Protein AF-A0A7S3YGL9-F1 (afdb_monomer)

Radius of gyration: 20.42 Å; Cα contacts (8 Å, |Δi|>4): 121; chains: 1; bounding box: 33×47×58 Å

Organism: NCBI:txid91324

Foldseek 3Di:
DDKDAQQPDDPVQWDWFADQVVLWIWIAGPVRPDIDTHHDVLCVVLVHGDDRDCVQWDWDDDPRMIDIGGNDDPSSVVVVVVVVVVVVVVVVVVVVVVVVVVVVD

InterPro domains:
  IPR026224 Protein DPCD [PF14913] (2-89)
  IPR026224 Protein DPCD [PR02065] (4-19)
  IPR026224 Protein DPCD [PR02065] (25-43)
  IPR026224 Protein DPCD [PTHR31921] (1-97)

Secondary structure (DSSP, 8-state):
-EEE----S-GGGEEEEEETTTTEEEEEETTSS-EEEEE-HHHHHTTPPPPS-GGGEEEEEETTEEEEEE---HHHHHHHHHHHHHHHHHHHHHHHHHHHHTT--

Nearest PDB structures (foldseek):
  6avt-assembly2_D  TM=2.797E-01  e=2.523E+00  Human immunodeficiency virus type 1 BH10
  7lqu-assembly1_B  TM=2.584E-01  e=1.973E+00  Human immunodeficiency virus 1
  1rt3-assembly1_A  TM=3.926E-01  e=6.740E+00  Human immunodeficiency virus 1
  1hmv-assembly1_A  TM=3.014E-01  e=7.167E+00  Human immunodeficiency virus 1
  1hvu-assembly1_A  TM=3.014E-01  e=7.167E+00  Human immunodeficiency virus 1

pLDDT: mean 90.24, std 9.73, range [45.19, 96.5]

Mean predicted aligned error: 6.05 Å

Solvent-accessible surface area (backbone atoms only — not comparable to full-atom values): 6272 Å² total; per-residue (Å²): 120,48,79,44,70,86,43,83,69,63,69,86,43,58,44,80,46,61,40,60,90,78,47,26,41,37,40,35,33,77,86,66,83,45,76,48,80,42,76,56,66,67,40,58,74,73,71,47,79,62,70,72,60,62,85,42,52,49,73,50,67,56,94,37,27,41,38,40,41,70,68,77,55,70,66,55,53,50,52,54,51,51,54,50,53,51,52,52,53,54,54,52,48,53,52,52,56,56,52,58,66,67,71,79,116

Sequence (105 aa):
MWRIRNIPYERSVYRLTIDSDRQQIVLRTTNKKYFKRISIPQLQAVGEKLSADPSLLTYTHDNNTLIIQYKKSSKVIQVEAEYAKKRARDAEKEKRDGKSLGAFM

Structure (mmCIF, N/CA/C/O backbone):
data_AF-A0A7S3YGL9-F1
#
_entry.id   AF-A0A7S3YGL9-F1
#
loop_
_atom_site.group_PDB
_atom_site.id
_atom_site.type_symbol
_atom_site.label_atom_id
_atom_site.label_alt_id
_atom_site.label_comp_id
_atom_site.label_asym_id
_atom_site.label_entity_id
_atom_site.label_seq_id
_atom_site.pdbx_PDB_ins_code
_atom_site.Cartn_x
_atom_site.Cartn_y
_atom_site.Cartn_z
_atom_site.occupancy
_atom_site.B_iso_or_equiv
_atom_site.auth_seq_id
_atom_site.auth_comp_id
_atom_site.auth_asym_id
_atom_site.auth_atom_id
_atom_site.pdbx_PDB_model_num
ATOM 1 N N . MET A 1 1 ? -1.378 5.240 0.930 1.00 88.94 1 MET A N 1
ATOM 2 C CA . MET A 1 1 ? -0.514 5.399 -0.259 1.00 88.94 1 MET A CA 1
ATOM 3 C C . MET A 1 1 ? 0.918 5.127 0.147 1.00 88.94 1 MET A C 1
ATOM 5 O O . MET A 1 1 ? 1.276 5.459 1.271 1.00 88.94 1 MET A O 1
ATOM 9 N N . TRP A 1 2 ? 1.723 4.579 -0.754 1.00 94.88 2 TRP A N 1
ATOM 10 C CA . TRP A 1 2 ? 3.162 4.424 -0.559 1.00 94.88 2 TRP A CA 1
ATOM 11 C C . TRP A 1 2 ? 3.894 5.246 -1.608 1.00 94.88 2 TRP A C 1
ATOM 13 O O . TRP A 1 2 ? 3.519 5.237 -2.778 1.00 94.88 2 TRP A O 1
ATOM 23 N N . ARG A 1 3 ? 4.919 5.981 -1.178 1.00 95.44 3 ARG A N 1
ATOM 24 C CA . ARG A 1 3 ? 5.767 6.792 -2.052 1.00 95.44 3 ARG A CA 1
ATOM 25 C C . ARG A 1 3 ? 7.168 6.224 -1.999 1.00 95.44 3 ARG A C 1
ATOM 27 O O . ARG A 1 3 ? 7.762 6.179 -0.925 1.00 95.44 3 ARG A O 1
ATOM 34 N N . ILE A 1 4 ? 7.686 5.813 -3.144 1.00 94.62 4 ILE A N 1
ATOM 35 C CA . ILE A 1 4 ? 9.035 5.281 -3.255 1.00 94.62 4 ILE A CA 1
ATOM 36 C C . ILE A 1 4 ? 9.835 6.230 -4.136 1.00 94.62 4 ILE A C 1
ATOM 38 O O . ILE A 1 4 ? 9.482 6.457 -5.289 1.00 94.62 4 ILE A O 1
ATOM 42 N N . ARG A 1 5 ? 10.864 6.842 -3.552 1.00 94.44 5 ARG A N 1
ATOM 43 C CA . ARG A 1 5 ? 11.695 7.867 -4.196 1.00 94.44 5 ARG A CA 1
ATOM 44 C C . ARG A 1 5 ? 12.959 7.248 -4.784 1.00 94.44 5 ARG A C 1
ATOM 46 O O . ARG A 1 5 ? 13.288 6.105 -4.469 1.00 94.44 5 ARG A O 1
ATOM 53 N N . ASN A 1 6 ? 13.670 8.040 -5.582 1.00 92.44 6 ASN A N 1
ATOM 54 C CA . ASN A 1 6 ? 14.924 7.672 -6.237 1.00 92.44 6 ASN A CA 1
ATOM 55 C C . ASN A 1 6 ? 14.774 6.426 -7.112 1.00 92.44 6 ASN A C 1
ATOM 57 O O . ASN A 1 6 ? 15.643 5.556 -7.107 1.00 92.44 6 ASN A O 1
ATOM 61 N N . ILE A 1 7 ? 13.663 6.331 -7.850 1.00 89.88 7 ILE A N 1
ATOM 62 C CA . ILE A 1 7 ? 13.486 5.264 -8.828 1.00 89.88 7 ILE A CA 1
ATOM 63 C C . ILE A 1 7 ? 13.534 5.847 -10.246 1.00 89.88 7 ILE A C 1
ATOM 65 O O . ILE A 1 7 ? 12.529 6.390 -10.710 1.00 89.88 7 ILE A O 1
ATOM 69 N N . PRO A 1 8 ? 14.701 5.760 -10.917 1.00 90.62 8 PRO A N 1
ATOM 70 C CA . PRO A 1 8 ? 14.967 6.460 -12.172 1.00 90.62 8 PRO A CA 1
ATOM 71 C C . PRO A 1 8 ? 14.487 5.699 -13.412 1.00 90.62 8 PRO A C 1
ATOM 73 O O . PRO A 1 8 ? 14.676 6.171 -14.526 1.00 90.62 8 PRO A O 1
ATOM 76 N N . TYR A 1 9 ? 13.934 4.494 -13.254 1.00 90.69 9 TYR A N 1
ATOM 77 C CA . TYR A 1 9 ? 13.528 3.688 -14.401 1.00 90.69 9 TYR A CA 1
ATOM 78 C C . TYR A 1 9 ? 12.173 4.136 -14.943 1.00 90.69 9 TYR A C 1
ATOM 80 O O . TYR A 1 9 ? 11.315 4.583 -14.185 1.00 90.69 9 TYR A O 1
ATOM 88 N N . GLU A 1 10 ? 11.971 3.941 -16.241 1.00 90.38 10 GLU A N 1
ATOM 89 C CA . GLU A 1 10 ? 10.718 4.249 -16.926 1.00 90.38 10 GLU A CA 1
ATOM 90 C C . GLU A 1 10 ? 9.503 3.537 -16.322 1.00 90.38 10 GLU A C 1
ATOM 92 O O . GLU A 1 10 ? 9.582 2.403 -15.840 1.00 90.38 10 GLU A O 1
ATOM 97 N N . ARG A 1 11 ? 8.327 4.163 -16.429 1.00 90.69 11 ARG A N 1
ATOM 98 C CA . ARG A 1 11 ? 7.067 3.609 -15.903 1.00 90.69 11 ARG A CA 1
ATOM 99 C C . ARG A 1 11 ? 6.783 2.182 -16.399 1.00 90.69 11 ARG A C 1
ATOM 101 O O . ARG A 1 11 ? 6.233 1.367 -15.653 1.00 90.69 11 ARG A O 1
ATOM 108 N N . SER A 1 12 ? 7.130 1.898 -17.653 1.00 92.19 12 SER A N 1
ATOM 109 C CA . SER A 1 12 ? 6.845 0.636 -18.347 1.00 92.19 12 SER A CA 1
ATOM 110 C C . SER A 1 12 ? 7.606 -0.564 -17.782 1.00 92.19 12 SER A C 1
ATOM 112 O O . SER A 1 12 ? 7.175 -1.701 -17.975 1.00 92.19 12 SER A O 1
ATOM 114 N N . VAL A 1 13 ? 8.713 -0.346 -17.061 1.00 94.38 13 VAL A N 1
ATOM 115 C CA . VAL A 1 13 ? 9.501 -1.454 -16.507 1.00 94.38 13 VAL A CA 1
ATOM 116 C C . VAL A 1 13 ? 8.975 -1.954 -15.166 1.00 94.38 13 VAL A C 1
ATOM 118 O O . VAL A 1 13 ? 9.362 -3.045 -14.741 1.00 94.38 13 VA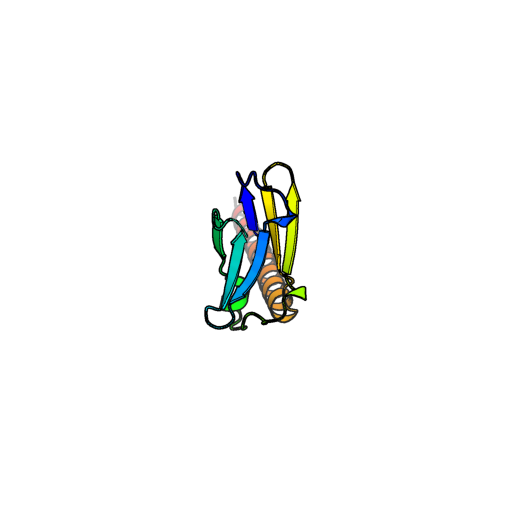L A O 1
ATOM 121 N N . TYR A 1 14 ? 8.119 -1.187 -14.483 1.00 94.12 14 TYR A N 1
ATOM 122 C CA . TYR A 1 14 ? 7.554 -1.588 -13.197 1.00 94.12 14 TYR A CA 1
ATOM 123 C C . TYR A 1 14 ? 6.411 -2.570 -13.377 1.00 94.12 14 TYR A C 1
ATOM 125 O O . TYR A 1 14 ? 5.522 -2.396 -14.207 1.00 94.12 14 TYR A O 1
ATOM 133 N N . ARG A 1 15 ? 6.398 -3.576 -12.509 1.00 94.69 15 ARG A N 1
ATOM 134 C CA . ARG A 1 15 ? 5.308 -4.527 -12.379 1.00 94.69 15 ARG A CA 1
ATOM 135 C C . ARG A 1 15 ? 4.866 -4.571 -10.927 1.00 94.69 15 ARG A C 1
ATOM 137 O O . ARG A 1 15 ? 5.676 -4.846 -10.039 1.00 94.69 15 ARG A O 1
ATOM 144 N N . LEU A 1 16 ? 3.587 -4.291 -10.710 1.00 94.62 16 LEU A N 1
ATOM 145 C CA . LEU A 1 16 ? 2.920 -4.471 -9.429 1.00 94.62 16 LEU A CA 1
ATOM 146 C C . LEU A 1 16 ? 2.094 -5.751 -9.481 1.00 94.62 16 LEU A C 1
ATOM 148 O O . LEU A 1 16 ? 1.386 -6.005 -10.451 1.00 94.62 16 LEU A O 1
ATOM 152 N N . THR A 1 17 ? 2.195 -6.546 -8.427 1.00 94.38 17 THR A N 1
ATOM 153 C CA . THR A 1 17 ? 1.437 -7.787 -8.247 1.00 94.38 17 THR A CA 1
ATOM 154 C C . THR A 1 17 ? 1.040 -7.937 -6.787 1.00 94.38 17 THR A C 1
ATOM 156 O O . THR A 1 17 ? 1.668 -7.337 -5.913 1.00 94.38 17 THR A O 1
ATOM 159 N N . ILE A 1 18 ? 0.029 -8.757 -6.521 1.00 94.06 18 ILE A N 1
ATOM 160 C CA . ILE A 1 18 ? -0.386 -9.116 -5.167 1.00 94.06 18 ILE A CA 1
ATOM 161 C C . ILE A 1 18 ? 0.100 -10.533 -4.873 1.00 94.06 18 ILE A C 1
ATOM 163 O O . ILE A 1 18 ? -0.132 -11.447 -5.657 1.00 94.06 18 ILE A O 1
ATOM 167 N N . ASP A 1 19 ? 0.790 -10.695 -3.750 1.00 94.25 19 ASP A N 1
ATOM 168 C CA . ASP A 1 19 ? 1.164 -11.988 -3.187 1.00 94.25 19 ASP A CA 1
ATOM 169 C C . ASP A 1 19 ? 0.139 -12.327 -2.099 1.00 94.25 19 ASP A C 1
ATOM 171 O O . ASP A 1 19 ? 0.195 -11.806 -0.979 1.00 94.25 19 ASP A O 1
ATOM 175 N N . SER A 1 20 ? -0.857 -13.136 -2.469 1.00 89.44 20 SER A N 1
ATOM 176 C CA . SER A 1 20 ? -1.956 -13.529 -1.584 1.00 89.44 20 SER A CA 1
ATOM 177 C C . SER A 1 20 ? -1.509 -14.474 -0.472 1.00 89.44 20 SER A C 1
ATOM 179 O O . SER A 1 20 ? -2.130 -14.478 0.585 1.00 89.44 20 SER A O 1
ATOM 181 N N . ASP A 1 21 ? -0.416 -15.213 -0.638 1.00 91.31 21 ASP A N 1
ATOM 182 C CA . ASP A 1 21 ? 0.082 -16.100 0.418 1.00 91.31 21 ASP A CA 1
ATOM 183 C C . ASP A 1 21 ? 0.728 -15.282 1.535 1.00 91.31 21 ASP A C 1
ATOM 185 O O . ASP A 1 21 ? 0.472 -15.488 2.721 1.00 91.31 21 ASP A O 1
ATOM 189 N N . ARG A 1 22 ? 1.537 -14.287 1.153 1.00 92.88 22 ARG A N 1
ATOM 190 C CA . ARG A 1 22 ? 2.235 -13.403 2.099 1.00 92.88 22 ARG A CA 1
ATOM 191 C C . ARG A 1 22 ? 1.443 -12.162 2.484 1.00 92.88 22 ARG A C 1
ATOM 193 O O . ARG A 1 22 ? 1.912 -11.401 3.329 1.00 92.88 22 ARG A O 1
ATOM 200 N N . GLN A 1 23 ? 0.272 -11.952 1.882 1.00 93.81 23 GLN A N 1
ATOM 201 C CA . GLN A 1 23 ? -0.610 -10.808 2.132 1.00 93.81 23 GLN A CA 1
ATOM 202 C C . GLN A 1 23 ? 0.106 -9.464 1.901 1.00 93.81 23 GLN A C 1
ATOM 204 O O . GLN A 1 23 ? 0.025 -8.532 2.706 1.00 93.81 23 GLN A O 1
ATOM 209 N N . GLN A 1 24 ? 0.861 -9.379 0.802 1.00 95.62 24 GLN A N 1
ATOM 210 C CA . GLN A 1 24 ? 1.729 -8.244 0.483 1.00 95.62 24 GLN A CA 1
ATOM 211 C C . GLN A 1 24 ? 1.595 -7.811 -0.975 1.00 95.62 24 GLN A C 1
ATOM 213 O O . GLN A 1 24 ? 1.381 -8.617 -1.876 1.00 95.62 24 GLN A O 1
ATOM 218 N N . ILE A 1 25 ? 1.805 -6.520 -1.218 1.00 95.88 25 ILE A N 1
ATOM 219 C CA . ILE A 1 25 ? 2.015 -5.999 -2.568 1.00 95.88 25 ILE A CA 1
ATOM 220 C C . ILE A 1 25 ? 3.486 -6.213 -2.921 1.00 95.88 25 ILE A C 1
ATOM 222 O O . ILE A 1 25 ? 4.385 -5.888 -2.138 1.00 95.88 25 ILE A O 1
ATOM 226 N N . VAL A 1 26 ? 3.733 -6.728 -4.118 1.00 96.31 26 VAL A N 1
ATOM 22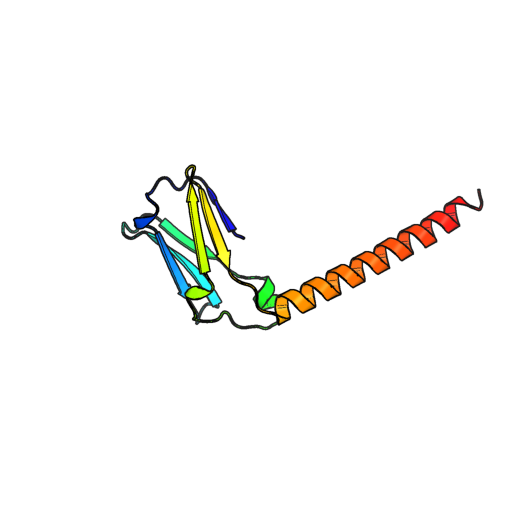7 C CA . VAL A 1 26 ? 5.069 -6.9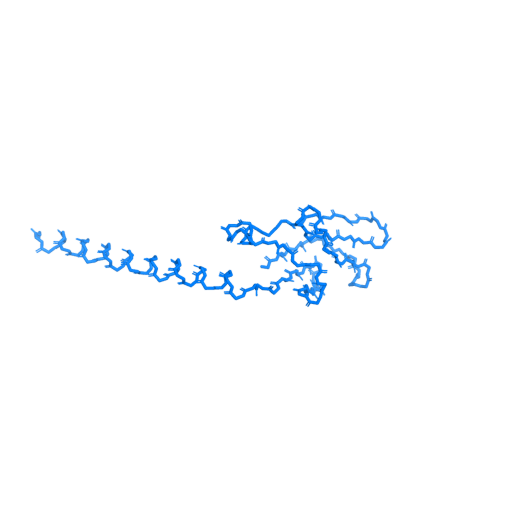44 -4.666 1.00 96.31 26 VAL A CA 1
ATOM 228 C C . VAL A 1 26 ? 5.292 -5.971 -5.813 1.00 96.31 26 VAL A C 1
ATOM 230 O O . VAL A 1 26 ? 4.593 -6.009 -6.824 1.00 96.31 26 VAL A O 1
ATOM 233 N N . LEU A 1 27 ? 6.300 -5.122 -5.654 1.00 95.94 27 LEU A N 1
ATOM 234 C CA . LEU A 1 27 ? 6.837 -4.264 -6.697 1.00 95.94 27 LEU A CA 1
ATOM 235 C C . LEU A 1 27 ? 8.131 -4.880 -7.222 1.00 95.94 27 LEU A C 1
ATOM 237 O O . LEU A 1 27 ? 9.052 -5.148 -6.450 1.00 95.94 27 LEU A O 1
ATOM 241 N N . ARG A 1 28 ? 8.225 -5.050 -8.538 1.00 96.06 28 ARG A N 1
ATOM 242 C CA . ARG A 1 28 ? 9.441 -5.516 -9.211 1.00 96.06 28 ARG A CA 1
ATOM 243 C C . ARG A 1 28 ? 9.661 -4.787 -10.529 1.00 96.06 28 ARG A C 1
ATOM 245 O O . ARG A 1 28 ? 8.7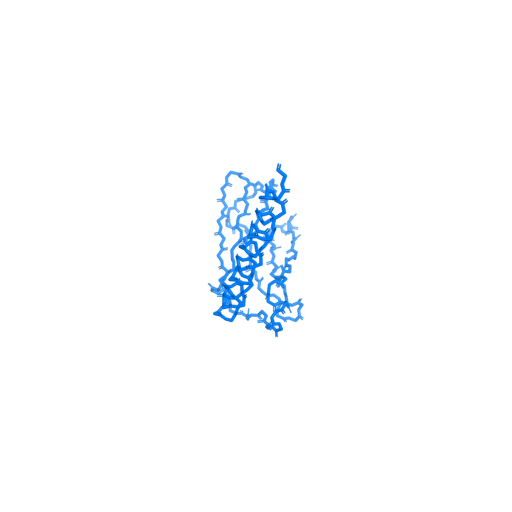11 -4.257 -11.097 1.00 96.06 28 ARG A O 1
ATOM 252 N N . THR A 1 29 ? 10.883 -4.814 -11.046 1.00 96.00 29 THR A N 1
ATOM 253 C CA . THR A 1 29 ? 11.183 -4.353 -12.410 1.00 96.00 29 THR A CA 1
ATOM 254 C C . THR A 1 29 ? 11.480 -5.511 -13.361 1.00 96.00 29 THR A C 1
ATOM 256 O O . THR A 1 29 ? 11.952 -6.572 -12.947 1.00 96.00 29 THR A O 1
ATOM 259 N N . THR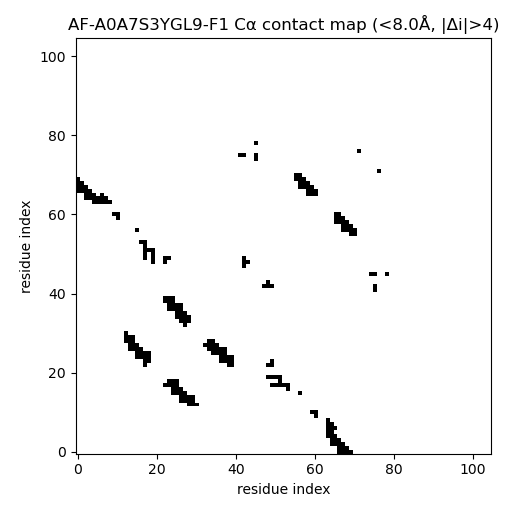 A 1 30 ? 11.225 -5.322 -14.657 1.00 95.06 30 THR A N 1
ATOM 260 C CA . THR A 1 30 ? 11.543 -6.309 -15.710 1.00 95.06 30 THR A CA 1
ATOM 261 C C . THR A 1 30 ? 13.044 -6.570 -15.833 1.00 95.06 30 THR A C 1
ATOM 263 O O . THR A 1 30 ? 13.460 -7.715 -15.983 1.00 95.06 30 THR A O 1
ATOM 266 N N . ASN A 1 31 ? 13.865 -5.532 -15.659 1.00 93.06 31 ASN A N 1
ATOM 267 C CA . ASN A 1 31 ? 15.329 -5.619 -15.635 1.00 93.06 31 ASN A CA 1
ATOM 268 C C . ASN A 1 31 ? 15.907 -6.191 -14.321 1.00 93.06 31 ASN A C 1
ATOM 270 O O . ASN A 1 31 ? 17.125 -6.208 -14.152 1.00 93.06 31 ASN A O 1
ATOM 274 N N . LYS A 1 32 ? 15.054 -6.619 -13.374 1.00 93.19 32 LYS A N 1
ATOM 275 C CA . LYS A 1 32 ? 15.419 -7.190 -12.062 1.00 93.19 32 LYS A CA 1
ATOM 276 C C . LYS A 1 32 ? 16.267 -6.279 -11.158 1.00 93.19 32 LYS A C 1
ATOM 278 O O . LYS A 1 32 ? 16.824 -6.750 -10.173 1.00 93.19 32 LYS A O 1
ATOM 283 N N . LYS A 1 33 ? 16.369 -4.983 -11.459 1.00 92.31 33 LYS A N 1
ATOM 284 C CA . LYS A 1 33 ? 17.143 -4.020 -10.658 1.00 92.31 33 LYS A CA 1
ATOM 285 C C . LYS A 1 33 ? 16.437 -3.564 -9.385 1.00 92.31 33 LYS A C 1
ATOM 287 O O . LYS A 1 33 ? 17.099 -3.075 -8.478 1.00 92.31 33 LYS A O 1
ATOM 292 N N . TYR A 1 34 ? 15.117 -3.712 -9.310 1.00 93.88 34 TYR A N 1
ATOM 293 C CA . TYR A 1 34 ? 14.344 -3.273 -8.159 1.00 93.88 34 TYR A CA 1
ATOM 294 C C . TYR A 1 34 ? 13.339 -4.339 -7.725 1.00 93.88 34 TYR A C 1
ATOM 296 O O . TYR A 1 34 ? 12.621 -4.909 -8.551 1.00 93.88 34 TYR A O 1
ATOM 304 N N . PHE A 1 35 ? 13.275 -4.577 -6.415 1.00 95.25 35 PHE A N 1
ATOM 305 C CA . PHE A 1 35 ? 12.310 -5.462 -5.774 1.00 95.25 35 PHE A CA 1
ATOM 306 C C . PHE A 1 35 ? 11.932 -4.907 -4.399 1.00 95.25 35 PHE A C 1
ATOM 308 O O . PHE A 1 35 ? 12.801 -4.569 -3.595 1.00 95.25 35 PHE A O 1
ATOM 315 N N . LYS A 1 36 ? 10.634 -4.827 -4.107 1.00 95.50 36 LYS A N 1
ATOM 316 C CA . LYS A 1 36 ? 10.124 -4.387 -2.807 1.00 95.50 36 LYS A CA 1
ATOM 317 C C . LYS A 1 36 ? 8.825 -5.108 -2.477 1.00 95.50 36 LYS A C 1
ATOM 319 O O . LYS A 1 36 ? 7.949 -5.251 -3.324 1.00 95.50 36 LYS A O 1
ATOM 324 N N . ARG A 1 37 ? 8.692 -5.502 -1.212 1.00 96.50 37 ARG A N 1
ATOM 325 C CA . ARG A 1 37 ? 7.442 -5.981 -0.620 1.00 96.50 37 ARG A CA 1
ATOM 326 C C . ARG A 1 37 ? 6.860 -4.917 0.295 1.00 96.50 37 ARG A C 1
ATOM 328 O O . ARG A 1 37 ? 7.602 -4.253 1.023 1.00 96.50 37 ARG A O 1
ATOM 335 N N . ILE A 1 38 ? 5.548 -4.749 0.226 1.00 95.56 38 ILE A N 1
ATOM 336 C CA . ILE A 1 38 ? 4.804 -3.732 0.964 1.00 95.56 38 ILE A CA 1
ATOM 337 C C . ILE A 1 38 ? 3.654 -4.429 1.692 1.00 95.56 38 ILE A C 1
ATOM 339 O O . ILE A 1 38 ? 2.808 -5.060 1.058 1.00 95.56 38 ILE A O 1
ATOM 343 N N . SER A 1 39 ? 3.631 -4.325 3.020 1.00 93.88 39 SER A N 1
ATOM 344 C CA . SER A 1 39 ? 2.497 -4.764 3.835 1.00 93.88 39 SER A CA 1
ATOM 345 C C . SER A 1 39 ? 1.386 -3.714 3.833 1.00 93.88 39 SER A C 1
ATOM 347 O O . SER A 1 39 ? 1.641 -2.522 3.637 1.00 93.88 39 SER A O 1
ATOM 349 N N . ILE A 1 40 ? 0.151 -4.157 4.080 1.00 91.94 40 ILE A N 1
ATOM 350 C CA . ILE A 1 40 ? -1.011 -3.277 4.263 1.00 91.94 40 ILE A CA 1
ATOM 351 C C . ILE A 1 40 ? -1.525 -3.427 5.703 1.00 91.94 40 ILE A C 1
ATOM 353 O O . ILE A 1 40 ? -2.419 -4.239 5.951 1.00 91.94 40 ILE A O 1
ATOM 357 N N . PRO A 1 41 ? -0.979 -2.660 6.667 1.00 90.62 41 PRO A N 1
ATOM 358 C CA . PRO A 1 41 ? -1.335 -2.797 8.081 1.00 90.62 41 PRO A CA 1
ATOM 359 C C . PRO A 1 41 ? -2.823 -2.573 8.359 1.00 90.62 41 PRO A C 1
ATOM 361 O O . PRO A 1 41 ? -3.380 -3.180 9.264 1.00 90.62 41 PRO A O 1
ATOM 364 N N . GLN A 1 42 ? -3.487 -1.725 7.568 1.00 90.31 42 GLN A N 1
ATOM 365 C CA . GLN A 1 42 ? -4.906 -1.415 7.754 1.00 90.31 42 GLN A CA 1
ATOM 366 C C . GLN A 1 42 ? -5.804 -2.640 7.554 1.00 90.31 42 GLN A C 1
ATOM 368 O O . GLN A 1 42 ? -6.760 -2.810 8.300 1.00 90.31 42 GLN A O 1
ATOM 373 N N . LEU A 1 43 ? -5.492 -3.500 6.577 1.00 90.25 43 LEU A N 1
ATOM 374 C CA . LEU A 1 43 ? -6.234 -4.747 6.363 1.00 90.25 43 LEU A CA 1
ATOM 375 C C . LEU A 1 43 ? -5.963 -5.744 7.491 1.00 90.25 43 LEU A C 1
ATOM 377 O O . LEU A 1 43 ? -6.896 -6.348 8.015 1.00 90.25 43 LEU A O 1
ATOM 381 N N . GLN A 1 44 ? -4.699 -5.844 7.917 1.00 89.06 44 GLN A N 1
ATOM 382 C CA . GLN A 1 44 ? -4.297 -6.699 9.037 1.00 89.06 44 GLN A CA 1
ATOM 383 C C . GLN A 1 44 ? -5.026 -6.311 10.331 1.00 89.06 44 GLN A C 1
ATOM 385 O O . GLN A 1 44 ? -5.509 -7.185 11.043 1.00 89.06 44 GLN A O 1
ATOM 390 N N . ALA A 1 45 ? -5.176 -5.010 10.596 1.00 88.75 45 ALA A N 1
ATOM 391 C CA . ALA A 1 45 ? -5.859 -4.498 11.782 1.00 88.75 45 ALA A CA 1
ATOM 392 C C . ALA A 1 45 ? -7.350 -4.878 11.842 1.00 88.75 45 ALA A C 1
ATOM 394 O O . ALA A 1 45 ? -7.879 -5.095 12.927 1.00 88.75 45 ALA A O 1
ATOM 395 N N . VAL A 1 46 ? -8.027 -4.985 10.692 1.00 91.44 46 VAL A N 1
ATOM 396 C CA . VAL A 1 46 ? -9.453 -5.369 10.619 1.00 91.44 46 VAL A CA 1
ATOM 397 C C . VAL A 1 46 ? -9.671 -6.865 10.357 1.00 91.44 46 VAL A C 1
ATOM 399 O O . VAL A 1 46 ? -10.810 -7.297 10.130 1.00 91.44 46 VAL A O 1
ATOM 402 N N . GLY A 1 47 ? -8.584 -7.647 10.359 1.00 88.75 47 GLY A N 1
ATOM 403 C CA . GLY A 1 47 ? -8.588 -9.082 10.083 1.00 88.75 47 GLY A CA 1
ATOM 404 C C . GLY A 1 47 ? -9.005 -9.439 8.654 1.00 88.75 47 GLY A C 1
ATOM 405 O O . GLY A 1 47 ? -9.475 -10.549 8.418 1.00 88.75 47 GLY A O 1
ATOM 406 N N . GLU A 1 48 ? -8.891 -8.508 7.702 1.00 91.12 48 GLU A N 1
ATOM 407 C CA . GLU A 1 48 ? -9.208 -8.776 6.299 1.00 91.12 48 GLU A CA 1
ATOM 408 C C . GLU A 1 48 ? -7.999 -9.291 5.534 1.00 91.12 48 GLU A C 1
ATOM 410 O O . GLU A 1 48 ? -6.866 -8.842 5.725 1.00 91.12 48 GLU A O 1
ATOM 415 N N . LYS A 1 49 ? -8.272 -10.212 4.606 1.00 90.31 49 LYS A N 1
ATOM 416 C CA . LYS A 1 49 ? -7.271 -10.683 3.661 1.00 90.31 49 LYS A CA 1
ATOM 417 C C . LYS A 1 49 ? -7.151 -9.730 2.475 1.00 90.31 49 LYS A C 1
ATOM 419 O O . LYS A 1 49 ? -8.139 -9.192 1.979 1.00 90.31 49 LYS A O 1
ATOM 424 N N . LEU A 1 50 ? -5.928 -9.566 1.992 1.00 90.31 50 LEU A N 1
ATOM 425 C CA . LEU A 1 50 ? -5.609 -8.888 0.750 1.00 90.31 50 LEU A CA 1
ATOM 426 C C . LEU A 1 50 ? -6.236 -9.649 -0.423 1.00 90.31 50 LEU A C 1
ATOM 428 O O . LEU A 1 50 ? -5.950 -10.830 -0.631 1.00 90.31 50 LEU A O 1
ATOM 432 N N . SER A 1 51 ? -7.095 -8.960 -1.173 1.00 88.69 51 SER A N 1
ATOM 433 C CA . SER A 1 51 ? -7.719 -9.507 -2.378 1.00 88.69 51 SER A CA 1
ATOM 434 C C . SER A 1 51 ? -6.658 -9.785 -3.439 1.00 88.69 51 SER A C 1
ATOM 436 O O . SER A 1 51 ? -5.748 -8.983 -3.614 1.00 88.69 51 SER A O 1
ATOM 438 N N . ALA A 1 52 ? -6.787 -10.893 -4.169 1.00 87.94 52 ALA A N 1
ATOM 439 C CA . ALA A 1 52 ? -5.905 -11.227 -5.289 1.00 87.94 52 ALA A CA 1
ATOM 440 C C . ALA A 1 52 ? -6.152 -10.357 -6.538 1.00 87.94 52 ALA A C 1
ATOM 442 O O . ALA A 1 52 ? -5.422 -10.479 -7.518 1.00 87.94 52 ALA A O 1
ATOM 443 N N . ASP A 1 53 ? -7.177 -9.499 -6.518 1.00 90.50 53 ASP A N 1
ATOM 444 C CA . ASP A 1 53 ? -7.561 -8.666 -7.653 1.00 90.50 53 ASP A CA 1
ATOM 445 C C . ASP A 1 53 ? -6.554 -7.519 -7.897 1.00 90.50 53 ASP A C 1
ATOM 447 O O . ASP A 1 53 ? -6.479 -6.575 -7.099 1.00 90.50 53 ASP A O 1
ATOM 451 N N . PRO A 1 54 ? -5.799 -7.545 -9.013 1.00 87.81 54 PRO A N 1
ATOM 452 C CA . PRO A 1 54 ? -4.837 -6.500 -9.335 1.00 87.81 54 PRO A CA 1
ATOM 453 C C . PRO A 1 54 ? -5.498 -5.160 -9.681 1.00 87.81 54 PRO A C 1
ATOM 455 O O . PRO A 1 54 ? -4.821 -4.137 -9.605 1.00 87.81 54 PRO A O 1
ATOM 458 N N . SER A 1 55 ? -6.793 -5.128 -10.025 1.00 91.50 55 SER A N 1
ATOM 459 C CA . SER A 1 55 ? -7.514 -3.888 -10.358 1.00 91.50 55 SER A CA 1
ATOM 460 C C . SER A 1 55 ? -7.613 -2.916 -9.174 1.00 91.50 55 SER A C 1
ATOM 462 O O . SER A 1 55 ? -7.782 -1.708 -9.349 1.00 91.50 55 SER A O 1
ATOM 464 N N . LEU A 1 56 ? -7.450 -3.432 -7.952 1.00 92.00 56 LEU A N 1
ATOM 465 C CA . LEU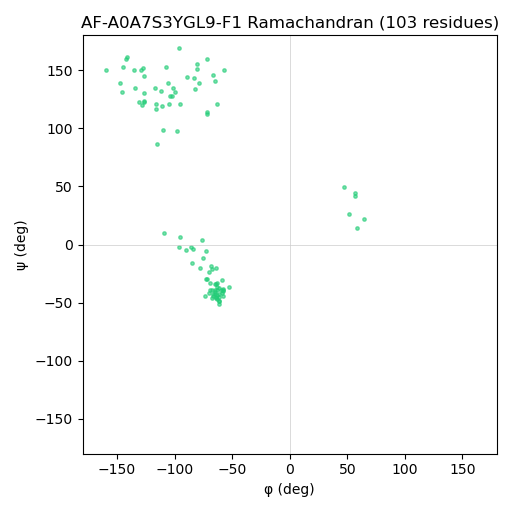 A 1 56 ? -7.428 -2.649 -6.719 1.00 92.00 56 LEU A CA 1
ATOM 466 C C . LEU A 1 56 ? -6.119 -1.877 -6.526 1.00 92.00 56 LEU A C 1
ATOM 468 O O . LEU A 1 56 ? -6.049 -1.019 -5.642 1.00 92.00 56 LEU A O 1
ATOM 472 N N . LEU A 1 57 ? -5.088 -2.174 -7.322 1.00 93.94 57 LEU A N 1
ATOM 473 C CA . LEU A 1 57 ? -3.815 -1.470 -7.315 1.00 93.94 57 LEU A CA 1
ATOM 474 C C . LEU A 1 57 ? -3.745 -0.468 -8.455 1.00 93.94 57 LEU A C 1
ATOM 476 O O . LEU A 1 57 ? -3.930 -0.793 -9.625 1.00 93.94 57 LEU A O 1
ATOM 480 N N . THR A 1 58 ? -3.351 0.749 -8.113 1.00 94.62 58 THR A N 1
ATOM 481 C CA . THR A 1 58 ? -2.977 1.761 -9.093 1.00 94.62 58 THR A CA 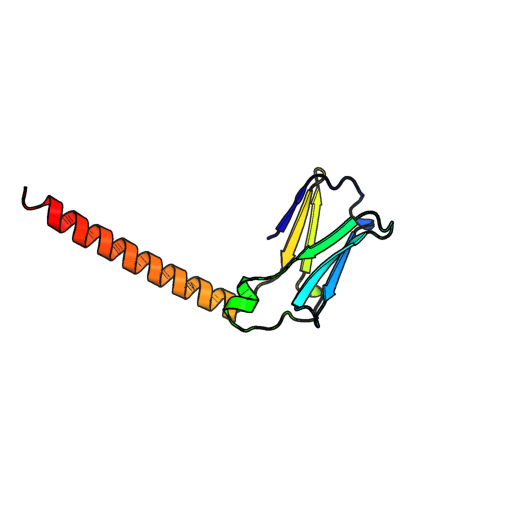1
ATOM 482 C C . THR A 1 58 ? -1.607 2.311 -8.748 1.00 94.62 58 THR A C 1
ATOM 484 O O . THR A 1 58 ? -1.165 2.309 -7.592 1.00 94.62 58 THR A O 1
ATOM 487 N N . TYR A 1 59 ? -0.896 2.765 -9.773 1.00 95.69 59 TYR A N 1
ATOM 488 C CA . TYR A 1 59 ? 0.371 3.439 -9.570 1.00 95.69 59 TYR A CA 1
ATOM 489 C C . TYR A 1 59 ? 0.592 4.545 -10.591 1.00 95.69 59 TYR A C 1
ATOM 491 O O . TYR A 1 59 ? 0.091 4.500 -11.719 1.00 95.69 59 TYR A O 1
ATOM 499 N N . THR A 1 60 ? 1.373 5.535 -10.185 1.00 95.25 60 THR A N 1
ATOM 500 C CA . THR A 1 60 ? 1.911 6.577 -11.054 1.00 95.25 60 THR A CA 1
ATOM 501 C C . THR A 1 60 ? 3.409 6.686 -10.832 1.00 95.25 60 THR A C 1
ATOM 503 O O . THR A 1 60 ? 3.914 6.377 -9.753 1.00 95.25 60 THR A O 1
ATOM 506 N N . HIS A 1 61 ? 4.130 7.076 -11.875 1.00 95.44 61 HIS A N 1
ATOM 507 C CA . HIS A 1 61 ? 5.563 7.317 -11.818 1.00 95.44 61 HIS A CA 1
ATOM 508 C C . HIS A 1 61 ? 5.826 8.669 -12.460 1.00 95.44 61 HIS A C 1
ATOM 510 O O . HIS A 1 61 ? 5.384 8.897 -13.583 1.00 95.44 61 HIS A O 1
ATOM 516 N N . ASP A 1 62 ? 6.447 9.557 -11.695 1.00 94.31 62 ASP A N 1
ATOM 517 C CA . ASP A 1 62 ? 6.801 10.910 -12.108 1.00 94.31 62 ASP A CA 1
ATOM 518 C C . ASP A 1 62 ? 7.918 11.440 -11.197 1.00 94.31 62 ASP A C 1
ATOM 520 O O . ASP A 1 62 ? 7.999 11.043 -10.029 1.00 94.31 62 ASP A O 1
ATOM 524 N N . ASN A 1 63 ? 8.787 12.316 -11.710 1.00 93.81 63 ASN A N 1
ATOM 525 C CA . ASN A 1 63 ? 9.866 12.950 -10.940 1.00 93.81 63 ASN A CA 1
ATOM 526 C C . ASN A 1 63 ? 10.682 11.947 -10.084 1.00 93.81 63 ASN A C 1
ATOM 528 O O . ASN A 1 63 ? 10.849 12.116 -8.870 1.00 93.81 63 ASN A O 1
ATOM 532 N N . ASN A 1 64 ? 11.128 10.838 -10.696 1.00 93.75 64 ASN A N 1
ATOM 533 C CA . ASN A 1 64 ? 11.846 9.728 -10.041 1.00 93.75 64 ASN A CA 1
ATOM 534 C C . ASN A 1 64 ? 11.144 9.160 -8.791 1.00 93.75 64 ASN A C 1
ATOM 536 O O . ASN A 1 64 ? 11.785 8.618 -7.882 1.00 93.75 64 ASN A O 1
ATOM 540 N N . THR A 1 65 ? 9.820 9.292 -8.729 1.00 95.00 65 THR A N 1
ATOM 541 C CA . THR A 1 65 ? 8.988 8.864 -7.611 1.00 95.00 65 THR A CA 1
ATOM 542 C C . THR A 1 65 ? 7.874 7.960 -8.113 1.00 95.00 65 THR A C 1
ATOM 544 O O . THR A 1 65 ? 7.058 8.340 -8.947 1.00 95.00 65 THR A O 1
ATOM 547 N N . LEU A 1 66 ? 7.807 6.755 -7.555 1.00 95.94 66 LEU A N 1
ATOM 548 C CA . LEU A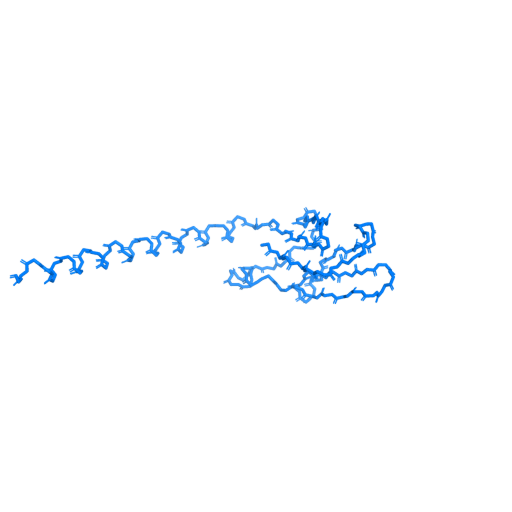 1 66 ? 6.713 5.822 -7.773 1.00 95.94 66 LEU A CA 1
ATOM 549 C C . LEU A 1 66 ? 5.693 5.973 -6.639 1.00 95.94 66 LEU A C 1
ATOM 551 O O . LEU A 1 66 ? 6.020 5.789 -5.462 1.00 95.94 66 LEU A O 1
ATOM 555 N N . ILE A 1 67 ? 4.454 6.309 -6.984 1.00 95.88 67 ILE A N 1
ATOM 556 C CA . ILE A 1 67 ? 3.334 6.395 -6.047 1.00 95.88 67 ILE A CA 1
ATOM 557 C C . ILE A 1 67 ? 2.456 5.172 -6.257 1.00 95.88 67 ILE A C 1
ATOM 559 O O . ILE A 1 67 ? 1.934 4.964 -7.346 1.00 95.88 67 ILE A O 1
ATOM 563 N N . ILE A 1 68 ? 2.281 4.380 -5.204 1.00 95.94 68 ILE A N 1
ATOM 564 C CA . ILE A 1 68 ? 1.446 3.180 -5.201 1.00 95.94 68 ILE A CA 1
ATOM 565 C C . ILE A 1 68 ? 0.231 3.425 -4.316 1.00 95.94 68 ILE A C 1
ATOM 567 O O . ILE A 1 68 ? 0.338 3.889 -3.171 1.00 95.94 68 ILE A O 1
ATOM 571 N N . GLN A 1 69 ? -0.936 3.089 -4.844 1.00 95.19 69 GLN A N 1
ATOM 572 C CA . GLN A 1 69 ? -2.211 3.194 -4.161 1.00 95.19 69 GLN A CA 1
ATOM 573 C C . GLN A 1 69 ? -2.924 1.844 -4.206 1.00 95.19 69 GLN A C 1
ATOM 575 O O . GLN A 1 69 ? -2.816 1.090 -5.169 1.00 95.19 69 GLN A O 1
ATOM 580 N N . TYR A 1 70 ? -3.638 1.548 -3.125 1.00 94.25 70 TYR A N 1
ATOM 581 C CA . TYR A 1 70 ? -4.495 0.379 -3.006 1.00 94.25 70 TYR A CA 1
ATOM 582 C C . TYR A 1 70 ? -5.885 0.852 -2.597 1.00 94.25 70 TYR A C 1
ATOM 584 O O . TYR A 1 70 ? -6.016 1.649 -1.657 1.00 94.25 70 TYR A O 1
ATOM 592 N N . LYS A 1 71 ? -6.911 0.383 -3.306 1.00 93.50 71 LYS A N 1
ATOM 593 C CA . LYS A 1 71 ? -8.306 0.703 -3.016 1.00 93.50 71 LYS A CA 1
ATOM 594 C C . LYS A 1 71 ? -8.740 -0.023 -1.742 1.00 93.50 71 LYS A C 1
ATOM 596 O O . LYS A 1 71 ? -8.807 -1.246 -1.701 1.00 93.50 71 LYS A O 1
ATOM 601 N N . LYS A 1 72 ? -9.031 0.747 -0.691 1.00 91.25 72 LYS A N 1
ATOM 602 C CA . LYS A 1 72 ? -9.505 0.214 0.594 1.00 91.25 72 LYS A CA 1
ATOM 603 C C . LYS A 1 72 ? -10.895 -0.417 0.448 1.00 91.25 72 LYS A C 1
ATOM 605 O O . LYS A 1 72 ? -11.721 0.084 -0.315 1.00 91.25 72 LYS A O 1
ATOM 610 N N . SER A 1 73 ? -11.150 -1.476 1.215 1.00 91.31 73 SER A N 1
ATOM 611 C CA . SER A 1 73 ? -12.482 -2.067 1.364 1.00 91.31 73 SER A CA 1
ATOM 612 C C . SER A 1 73 ? -13.395 -1.165 2.203 1.00 91.31 73 SER A C 1
ATOM 614 O O . SER A 1 73 ? -12.931 -0.320 2.977 1.00 91.31 73 SER A O 1
ATOM 616 N N . SER A 1 74 ? -14.710 -1.354 2.073 1.00 91.25 74 SER A N 1
ATOM 617 C CA . SER A 1 74 ? -15.717 -0.631 2.859 1.00 91.25 74 SER A CA 1
ATOM 618 C C . SER A 1 74 ? -15.536 -0.837 4.363 1.00 91.25 74 SER A C 1
ATOM 620 O O . SER A 1 74 ? -15.662 0.122 5.119 1.00 91.25 74 SER A O 1
ATOM 622 N N . LYS A 1 75 ? -15.170 -2.048 4.798 1.00 92.44 75 LYS A N 1
ATOM 623 C CA . LYS A 1 75 ? -14.940 -2.362 6.213 1.00 92.44 75 LYS A CA 1
ATOM 624 C C . LYS A 1 75 ? -13.785 -1.554 6.800 1.00 92.44 75 LYS A C 1
ATOM 626 O O . LYS A 1 75 ? -13.943 -0.957 7.860 1.00 92.44 75 LYS A O 1
ATOM 631 N N . VAL A 1 76 ? -12.646 -1.474 6.100 1.00 92.62 76 VAL A N 1
ATOM 632 C CA . VAL A 1 76 ? -11.512 -0.638 6.538 1.00 92.62 76 VAL A CA 1
ATOM 633 C C . VAL A 1 76 ? -11.949 0.819 6.677 1.00 92.62 76 VAL A C 1
ATOM 635 O O . VAL A 1 76 ? -11.636 1.460 7.676 1.00 92.62 76 VAL A O 1
ATOM 638 N N . ILE A 1 77 ? -12.703 1.332 5.702 1.00 94.06 77 ILE A N 1
ATOM 639 C CA . ILE A 1 77 ? -13.192 2.717 5.713 1.00 94.06 77 ILE A CA 1
ATOM 640 C C . ILE A 1 77 ? -14.138 2.963 6.900 1.00 94.06 77 ILE A C 1
ATOM 642 O O . ILE A 1 77 ? -14.018 3.986 7.572 1.00 94.06 77 ILE A O 1
ATOM 646 N N . GLN A 1 78 ? -15.054 2.033 7.183 1.00 94.69 78 GLN A N 1
ATOM 647 C CA . GLN A 1 78 ? -15.987 2.126 8.311 1.00 94.69 78 GLN A CA 1
ATOM 648 C C . GLN A 1 78 ? -15.249 2.160 9.652 1.00 94.69 78 GLN A C 1
ATOM 650 O O . GLN A 1 78 ? -15.481 3.061 10.455 1.00 94.69 78 GLN A O 1
ATOM 655 N N . VAL A 1 79 ? -14.306 1.239 9.857 1.00 94.00 79 VAL A N 1
ATOM 656 C CA . VAL A 1 79 ? -13.506 1.168 11.085 1.00 94.00 79 VAL A CA 1
ATOM 657 C C . VAL A 1 79 ? -12.674 2.442 11.280 1.00 94.00 79 VAL A C 1
ATOM 659 O O . VAL A 1 79 ? -12.665 3.024 12.365 1.00 94.00 79 VAL A O 1
ATOM 662 N N . GLU A 1 80 ? -12.017 2.943 10.228 1.00 92.31 80 GLU A N 1
ATOM 663 C CA . GLU A 1 80 ? -11.280 4.213 10.289 1.00 92.31 80 GLU A CA 1
ATOM 664 C C . GLU A 1 80 ? -12.198 5.397 10.654 1.00 92.31 80 GLU A C 1
ATOM 666 O O . GLU A 1 80 ? -11.807 6.264 11.445 1.00 92.31 80 GLU A O 1
ATOM 671 N N . ALA A 1 81 ? -13.428 5.423 10.130 1.00 94.88 81 ALA A N 1
ATOM 672 C CA . ALA A 1 81 ? -14.415 6.454 10.438 1.00 94.88 81 ALA A CA 1
ATOM 673 C C . ALA A 1 81 ? -14.908 6.386 11.894 1.00 94.88 81 ALA A C 1
ATOM 675 O O . ALA A 1 81 ? -15.076 7.425 12.538 1.00 94.88 81 ALA A O 1
ATOM 676 N N . GLU A 1 82 ? -15.112 5.190 12.445 1.00 95.31 82 GLU A N 1
ATOM 677 C CA . GLU A 1 82 ? -15.471 5.000 13.854 1.00 95.31 82 GLU A CA 1
ATOM 678 C C . GLU A 1 82 ? -14.356 5.467 14.792 1.00 95.31 82 GLU A C 1
ATOM 680 O O . 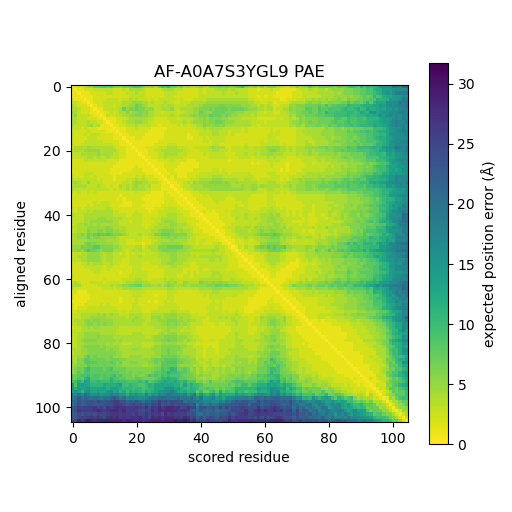GLU A 1 82 ? -14.613 6.236 15.724 1.00 95.31 82 GLU A O 1
ATOM 685 N N . TYR A 1 83 ? -13.103 5.101 14.504 1.00 94.00 83 TYR A N 1
ATOM 686 C CA . TYR A 1 83 ? -11.953 5.592 15.263 1.00 94.00 83 TYR A CA 1
ATOM 687 C C . TYR A 1 83 ? -11.804 7.113 15.179 1.00 94.00 83 TYR A C 1
ATOM 689 O O . TYR A 1 83 ? -11.445 7.754 16.169 1.00 94.00 83 TYR A O 1
ATOM 697 N N . ALA A 1 84 ? -12.087 7.722 14.025 1.00 94.31 84 ALA A N 1
ATOM 698 C CA . ALA A 1 84 ? -12.089 9.177 13.888 1.00 94.31 84 ALA A CA 1
ATOM 699 C C . ALA A 1 84 ? -13.172 9.834 14.761 1.00 94.31 84 ALA A C 1
ATOM 701 O O . ALA A 1 84 ? -12.876 10.788 15.481 1.00 94.31 84 ALA A O 1
ATOM 702 N N . LYS A 1 85 ? -14.398 9.290 14.770 1.00 96.50 85 LYS A N 1
ATOM 703 C CA . LYS A 1 85 ? -15.495 9.774 15.627 1.00 96.50 85 LYS A CA 1
ATOM 704 C C . LYS A 1 85 ? -15.163 9.646 17.112 1.00 96.50 85 LYS A C 1
ATOM 706 O O . LYS A 1 85 ? -15.440 10.570 17.872 1.00 96.50 85 LYS A O 1
ATOM 711 N N . LYS A 1 86 ? -14.565 8.523 17.527 1.00 95.25 86 LYS A N 1
ATOM 712 C CA . LYS A 1 86 ? -14.150 8.307 18.920 1.00 95.25 86 LYS A CA 1
ATOM 713 C C . LYS A 1 86 ? -13.111 9.347 19.350 1.00 95.25 86 LYS A C 1
ATOM 715 O O . LYS A 1 86 ? -13.350 10.057 20.317 1.00 95.25 86 LYS A O 1
ATOM 720 N N . ARG A 1 87 ? -12.044 9.535 18.563 1.00 94.62 87 ARG A N 1
ATOM 721 C CA . ARG A 1 87 ? -11.009 10.550 18.840 1.00 94.62 87 ARG A CA 1
ATOM 722 C C . ARG A 1 87 ? -11.574 11.968 18.929 1.00 94.62 87 ARG A C 1
ATOM 724 O O . ARG A 1 87 ? -11.158 12.729 19.792 1.00 94.62 87 ARG A O 1
ATOM 731 N N . ALA A 1 88 ? -12.530 12.319 18.069 1.00 95.50 88 ALA A N 1
ATOM 732 C CA . ALA A 1 88 ? -13.179 13.627 18.122 1.00 95.50 88 ALA A CA 1
ATOM 733 C C . ALA A 1 88 ? -13.997 13.823 19.412 1.00 95.50 88 ALA A C 1
ATOM 735 O O . ALA A 1 88 ? -13.945 14.894 20.011 1.00 95.50 88 ALA A O 1
ATOM 736 N N . ARG A 1 89 ? -14.724 12.789 19.862 1.00 95.19 89 ARG A N 1
ATOM 737 C CA . ARG A 1 89 ? -15.474 12.821 21.130 1.00 95.19 89 ARG A CA 1
ATOM 738 C C . ARG A 1 89 ? -14.549 12.932 22.338 1.00 95.19 89 ARG A C 1
ATOM 740 O O . ARG A 1 89 ? -14.854 13.693 23.249 1.00 95.19 89 ARG A O 1
ATOM 747 N N . ASP A 1 90 ? -13.446 12.192 22.336 1.00 93.19 90 ASP A N 1
ATOM 748 C CA . ASP A 1 90 ? -12.481 12.199 23.438 1.00 93.19 90 ASP A CA 1
ATOM 749 C C . ASP A 1 90 ? -11.782 13.569 23.541 1.00 93.19 90 ASP A C 1
ATOM 751 O O . ASP A 1 90 ? -11.727 14.143 24.624 1.00 93.19 90 ASP A O 1
ATOM 755 N N . ALA A 1 91 ? -11.386 14.164 22.409 1.00 92.94 91 ALA A N 1
ATOM 756 C CA . ALA A 1 91 ? -10.808 15.511 22.372 1.00 92.94 91 ALA A CA 1
ATOM 757 C C . ALA A 1 91 ? -11.794 16.613 22.816 1.00 92.94 91 ALA A C 1
ATOM 759 O O . ALA A 1 91 ? -11.393 17.610 23.412 1.00 92.94 91 ALA A O 1
ATOM 760 N N . GLU A 1 92 ? -13.089 16.466 22.521 1.00 92.50 92 GLU A N 1
ATOM 761 C CA . GLU A 1 92 ? -14.125 17.399 22.984 1.00 92.50 92 GLU A CA 1
ATOM 762 C C . GLU A 1 92 ? -14.344 17.301 24.501 1.00 92.50 92 GLU A C 1
ATOM 764 O O . GLU A 1 92 ? -14.503 18.325 25.163 1.00 92.50 92 GLU A O 1
ATOM 769 N N . LYS A 1 93 ? -14.318 16.085 25.065 1.00 90.19 93 LYS A N 1
ATOM 770 C CA . LYS A 1 93 ? -14.372 15.886 26.521 1.00 90.19 93 LYS A CA 1
ATOM 771 C C . LYS A 1 93 ? -13.170 16.527 27.210 1.00 90.19 93 LYS A C 1
ATOM 773 O O . LYS A 1 93 ? -13.362 17.335 28.106 1.00 90.19 93 LYS A O 1
ATOM 778 N N . GLU A 1 94 ? -11.961 16.276 26.710 1.00 89.19 94 GLU A N 1
ATOM 779 C CA . GLU A 1 94 ? -10.727 16.849 27.261 1.00 89.19 94 GLU A CA 1
ATOM 780 C C . GLU A 1 94 ? -10.750 18.388 27.274 1.00 89.19 94 GLU A C 1
ATOM 782 O O . GLU A 1 94 ? -10.373 19.016 28.263 1.00 89.19 94 GLU A O 1
ATOM 787 N N . LYS A 1 95 ? -11.283 19.021 26.219 1.00 87.44 95 LYS A N 1
ATOM 788 C CA . LYS A 1 95 ? -11.476 20.481 26.180 1.00 87.44 95 LYS A CA 1
ATOM 789 C C . LYS A 1 95 ? -12.478 20.984 27.217 1.00 87.44 95 LYS A C 1
ATOM 791 O O . LYS A 1 95 ? -12.269 22.056 27.783 1.00 87.44 95 LYS A O 1
ATOM 796 N N . ARG A 1 96 ? -13.576 20.258 27.445 1.00 83.75 96 ARG A N 1
ATOM 797 C CA . ARG A 1 96 ? -14.582 20.621 28.458 1.00 83.75 96 ARG A CA 1
ATOM 798 C C . ARG A 1 96 ? -14.009 20.497 29.863 1.00 83.75 96 ARG A C 1
ATOM 800 O O . ARG A 1 96 ? -14.141 21.432 30.649 1.00 83.75 96 ARG A O 1
ATOM 807 N N . ASP A 1 97 ? -13.322 19.395 30.133 1.00 81.00 97 ASP A N 1
ATOM 808 C CA . ASP A 1 97 ? -12.747 19.097 31.442 1.00 81.00 97 ASP A CA 1
ATOM 809 C C . ASP A 1 97 ? -11.619 20.088 31.778 1.00 81.00 97 ASP A C 1
ATOM 811 O O . ASP A 1 97 ? -11.621 20.685 32.858 1.00 81.00 97 ASP A O 1
ATOM 815 N N . GLY A 1 98 ? -10.737 20.384 30.814 1.00 74.94 98 GLY A N 1
ATOM 816 C CA . GLY A 1 98 ? -9.686 21.398 30.951 1.00 74.94 98 GLY A CA 1
ATOM 817 C C . GLY A 1 98 ? -10.216 22.829 31.104 1.00 74.94 98 GLY A C 1
ATOM 818 O O . GLY A 1 98 ? -9.648 23.621 31.854 1.00 74.94 98 GLY A O 1
ATOM 819 N N . LYS A 1 99 ? -11.343 23.169 30.461 1.00 63.72 99 LYS A N 1
ATOM 820 C CA . LYS A 1 99 ? -12.006 24.471 30.644 1.00 63.72 99 LYS A CA 1
ATOM 821 C C . LYS A 1 99 ? -12.681 24.597 32.015 1.00 63.72 99 LYS A C 1
ATOM 823 O O . LYS A 1 99 ? -12.751 25.704 32.538 1.00 63.72 99 LYS A O 1
ATOM 828 N N . SER A 1 100 ? -13.143 23.492 32.608 1.00 58.59 100 SER A N 1
ATOM 829 C CA . SER A 1 100 ? -13.727 23.505 33.959 1.00 58.59 100 SER A CA 1
ATOM 830 C C . SER A 1 100 ? -12.683 23.776 35.051 1.00 58.59 100 SER A C 1
ATOM 832 O O . SER A 1 100 ? -12.980 24.478 36.013 1.00 58.59 100 SER A O 1
ATOM 834 N N . LEU A 1 101 ? -11.442 23.310 34.862 1.00 58.78 101 LEU A N 1
ATOM 835 C CA . LEU A 1 101 ? -10.326 23.545 35.787 1.00 58.78 101 LEU A CA 1
ATOM 836 C C . LEU A 1 101 ? -9.805 24.992 35.743 1.00 58.78 101 LEU A C 1
ATOM 838 O O . LEU A 1 101 ? -9.347 25.503 36.758 1.00 58.78 101 LEU A O 1
ATOM 842 N N . GLY A 1 102 ? -9.907 25.669 34.595 1.00 55.97 102 GLY A N 1
ATOM 843 C CA . GLY A 1 102 ? -9.511 27.076 34.440 1.00 55.97 102 GLY A CA 1
ATOM 844 C C . GLY A 1 102 ? -10.570 28.106 34.857 1.00 55.97 102 GLY A C 1
ATOM 845 O O . GLY A 1 102 ? -10.293 29.294 34.790 1.00 55.97 102 GLY A O 1
ATOM 846 N N . ALA A 1 103 ? -11.776 27.678 35.247 1.00 56.91 103 ALA A N 1
ATOM 847 C CA . ALA A 1 103 ? -12.873 28.568 35.653 1.00 56.91 103 ALA A CA 1
ATOM 848 C C . ALA A 1 103 ? -12.984 28.766 37.182 1.00 56.91 103 ALA A C 1
ATOM 850 O O . ALA A 1 103 ? -13.850 29.512 37.633 1.00 56.91 103 ALA A O 1
ATOM 851 N N . PHE A 1 104 ? -12.135 28.093 37.969 1.00 54.53 104 PHE A N 1
ATOM 852 C CA . PHE A 1 104 ? -12.095 28.159 39.439 1.00 54.53 104 PHE A CA 1
ATOM 853 C C . PHE A 1 104 ? -10.857 28.896 40.002 1.00 54.53 104 PHE A C 1
ATOM 855 O O . PHE A 1 104 ? -10.631 28.863 41.212 1.00 54.53 104 PHE A O 1
ATOM 862 N N . MET A 1 105 ? -10.073 29.564 39.149 1.00 45.19 105 MET A N 1
ATOM 863 C CA . MET A 1 105 ? -9.002 30.510 39.511 1.00 45.19 105 MET A CA 1
ATOM 864 C C . MET A 1 105 ? -9.338 31.890 38.955 1.00 45.19 105 MET A C 1
ATOM 866 O O . MET A 1 105 ? -9.025 32.877 39.652 1.00 45.19 105 MET A O 1
#